Protein AF-A0A8J5IKX5-F1 (afdb_monomer_lite)

Radius of gyration: 24.17 Å; chains: 1; bounding box: 54×25×57 Å

Organism: NCBI:txid2496075

pLDDT: mean 77.65, std 11.18, range [49.28, 94.0]

Foldseek 3Di:
DLVVCCPPVVVVLCVQQPPPPDSVVSSVVVVVVVCVVVVVDPPPPPVPPDPPVVVVVVVVVVVVVCCVVCVVPDPVVDDDDDDDDDD

Secondary structure (DSSP, 8-state):
-TTHHHHHSHHHHHHHHTT-S-HHHHHHHHHHHHHHHTT-------S----HHHHHHHHHHHHHHHHHHHTTS-GGG-----PPPP-

Structure (mmCIF, N/CA/C/O backbone):
data_AF-A0A8J5IKX5-F1
#
_entry.id   AF-A0A8J5IKX5-F1
#
loop_
_atom_site.group_PDB
_atom_site.id
_atom_site.type_symbol
_atom_site.label_atom_id
_atom_site.label_alt_id
_atom_site.label_comp_id
_atom_site.label_asym_id
_atom_site.label_entity_id
_atom_site.label_seq_id
_atom_site.pdbx_PDB_ins_code
_atom_site.Cartn_x
_atom_site.Cartn_y
_atom_site.Cartn_z
_atom_site.occupancy
_atom_site.B_iso_or_equiv
_atom_site.auth_seq_id
_atom_site.auth_comp_id
_atom_site.auth_asym_id
_atom_site.auth_atom_id
_atom_site.pdbx_PDB_model_num
ATOM 1 N N . MET A 1 1 ? 19.274 -1.294 -11.731 1.00 49.28 1 MET A N 1
ATOM 2 C CA . MET A 1 1 ? 19.132 -2.700 -12.184 1.00 49.28 1 MET A CA 1
ATOM 3 C C . MET A 1 1 ? 19.751 -2.961 -13.558 1.00 49.28 1 MET A C 1
ATOM 5 O O . MET A 1 1 ? 20.109 -4.101 -13.802 1.00 49.28 1 MET A O 1
ATOM 9 N N . SER A 1 2 ? 19.913 -1.965 -14.441 1.00 54.47 2 SER A N 1
ATOM 10 C CA . SER A 1 2 ? 20.449 -2.172 -15.800 1.00 54.47 2 SER A CA 1
ATOM 11 C C . SER A 1 2 ? 21.974 -2.344 -15.905 1.00 54.47 2 SER A C 1
ATOM 13 O O . SER A 1 2 ? 22.426 -2.763 -16.966 1.00 54.47 2 SER A O 1
ATOM 15 N N . SER A 1 3 ? 22.755 -2.035 -14.862 1.00 63.03 3 SER A N 1
ATOM 16 C CA . SER A 1 3 ? 24.220 -2.204 -14.848 1.00 63.03 3 SER A CA 1
ATOM 17 C C . SER A 1 3 ? 24.648 -3.624 -14.461 1.00 63.03 3 SER A C 1
ATOM 19 O O . SER A 1 3 ? 25.399 -4.247 -15.193 1.00 63.03 3 SER A O 1
ATOM 21 N N . PHE A 1 4 ? 24.056 -4.202 -13.410 1.00 67.56 4 PHE A N 1
ATOM 22 C CA . PHE A 1 4 ? 24.446 -5.518 -12.875 1.00 67.56 4 PHE A CA 1
ATOM 23 C C . PHE A 1 4 ? 24.501 -6.650 -13.920 1.00 67.56 4 PHE A C 1
ATOM 25 O O . PHE A 1 4 ? 25.468 -7.397 -13.966 1.00 67.56 4 PHE A O 1
ATOM 32 N N . MET A 1 5 ? 23.494 -6.772 -14.795 1.00 67.69 5 MET A N 1
ATOM 33 C CA . MET A 1 5 ? 23.499 -7.814 -15.838 1.00 67.69 5 MET A CA 1
ATOM 34 C C . MET A 1 5 ? 24.537 -7.570 -16.936 1.00 67.69 5 MET A C 1
ATOM 36 O O . MET A 1 5 ? 25.003 -8.522 -17.552 1.00 67.69 5 MET A O 1
ATOM 40 N N . ARG A 1 6 ? 24.866 -6.303 -17.199 1.00 68.38 6 ARG A N 1
ATOM 41 C CA . ARG A 1 6 ? 25.882 -5.924 -18.182 1.00 68.38 6 ARG A CA 1
ATOM 42 C C . ARG A 1 6 ? 27.286 -6.177 -17.636 1.00 68.38 6 ARG A C 1
ATOM 44 O O . ARG A 1 6 ? 28.149 -6.576 -18.404 1.00 68.38 6 ARG A O 1
ATOM 51 N N . ASP A 1 7 ? 27.473 -5.978 -16.335 1.00 74.75 7 ASP A N 1
ATOM 52 C CA . ASP A 1 7 ? 28.774 -6.086 -15.677 1.00 74.75 7 ASP A CA 1
ATOM 53 C C . ASP A 1 7 ? 29.133 -7.551 -15.352 1.00 74.75 7 ASP A C 1
ATOM 55 O O . ASP A 1 7 ? 30.255 -7.973 -15.603 1.00 74.75 7 ASP A O 1
ATOM 59 N N . GLU A 1 8 ? 28.178 -8.352 -14.863 1.00 78.56 8 GLU A N 1
ATOM 60 C CA . GLU A 1 8 ? 28.427 -9.745 -14.438 1.00 78.56 8 GLU A CA 1
ATOM 61 C C . GLU A 1 8 ? 28.232 -10.786 -15.553 1.00 78.56 8 GLU A C 1
ATOM 63 O O . GLU A 1 8 ? 28.839 -11.854 -15.525 1.00 78.56 8 GLU A O 1
ATOM 68 N N . TYR A 1 9 ? 27.376 -10.508 -16.543 1.00 78.38 9 TYR A N 1
ATOM 69 C CA . TYR A 1 9 ? 26.978 -11.486 -17.569 1.00 78.38 9 TYR A CA 1
ATOM 70 C C . TYR A 1 9 ? 27.238 -10.993 -18.998 1.00 78.38 9 TYR A C 1
ATOM 72 O O . TYR A 1 9 ? 26.503 -11.350 -19.921 1.00 78.38 9 TYR A O 1
ATOM 80 N N . HIS A 1 10 ? 28.284 -10.183 -19.187 1.00 77.69 10 HIS A N 1
ATOM 81 C CA . HIS A 1 10 ? 28.612 -9.528 -20.458 1.00 77.69 10 HIS A CA 1
ATOM 82 C C . HIS A 1 10 ? 28.716 -10.500 -21.643 1.00 77.69 10 HIS A C 1
ATOM 84 O O . HIS A 1 10 ? 28.021 -10.320 -22.639 1.00 77.69 10 HIS A O 1
ATOM 90 N N . GLU A 1 11 ? 29.527 -11.557 -21.524 1.00 81.56 11 GLU A N 1
ATOM 91 C CA . GLU A 1 11 ? 29.766 -12.522 -22.612 1.00 81.56 11 GLU A CA 1
ATOM 92 C C . GLU A 1 11 ? 28.480 -13.252 -23.029 1.00 81.56 11 GLU A C 1
ATOM 94 O O . GLU A 1 11 ? 28.186 -13.428 -24.212 1.00 81.56 11 GLU A O 1
ATOM 99 N N . TRP A 1 12 ? 27.658 -13.635 -22.047 1.00 83.94 12 TRP A N 1
ATOM 100 C CA . TRP A 1 12 ? 26.359 -14.255 -22.303 1.00 83.94 12 TRP A CA 1
ATOM 101 C C . TRP A 1 12 ? 25.392 -13.279 -22.984 1.00 83.94 12 TRP A C 1
ATOM 103 O O . TRP A 1 12 ? 24.606 -13.675 -23.848 1.00 83.94 12 TRP A O 1
ATOM 113 N N . LEU A 1 13 ? 25.451 -11.999 -22.609 1.00 78.38 13 LEU A N 1
ATOM 114 C CA . LEU A 1 13 ? 24.622 -10.952 -23.189 1.00 78.38 13 LEU A CA 1
ATOM 115 C C . LEU A 1 13 ? 25.001 -10.680 -24.650 1.00 78.38 13 LEU A C 1
ATOM 117 O O . LEU A 1 13 ? 24.108 -10.536 -25.483 1.00 78.38 13 LEU A O 1
ATOM 121 N N . GLU A 1 14 ? 26.297 -10.644 -24.966 1.00 80.44 14 GLU A N 1
ATOM 122 C CA . GLU A 1 14 ? 26.800 -10.494 -26.334 1.00 80.44 14 GLU A CA 1
ATOM 123 C C . GLU A 1 14 ? 26.331 -11.643 -27.222 1.00 80.44 14 GLU A C 1
ATOM 125 O O . GLU A 1 14 ? 25.716 -11.391 -28.257 1.00 80.44 14 GLU A O 1
ATOM 130 N N . TRP A 1 15 ? 26.489 -12.887 -26.763 1.00 83.31 15 TRP A N 1
ATOM 131 C CA . TRP A 1 15 ? 25.982 -14.065 -27.470 1.00 83.31 15 TRP A CA 1
ATOM 132 C C . TRP A 1 15 ? 24.454 -14.042 -27.643 1.00 83.31 15 TRP A C 1
ATOM 134 O O 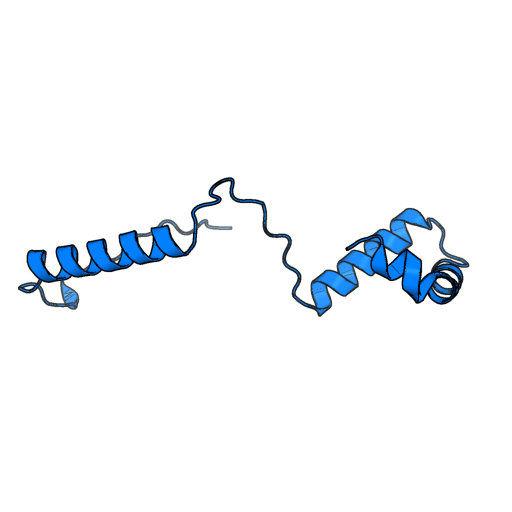. TRP A 1 15 ? 23.921 -14.374 -28.699 1.00 83.31 15 TRP A O 1
ATOM 144 N N . TYR A 1 16 ? 23.709 -13.608 -26.622 1.00 79.44 16 TYR A N 1
ATOM 145 C CA . TYR A 1 16 ? 22.246 -13.514 -26.688 1.00 79.44 16 TYR A CA 1
ATOM 146 C C . TYR A 1 16 ? 21.756 -12.446 -27.676 1.00 79.44 16 TYR A C 1
ATOM 148 O O . TYR A 1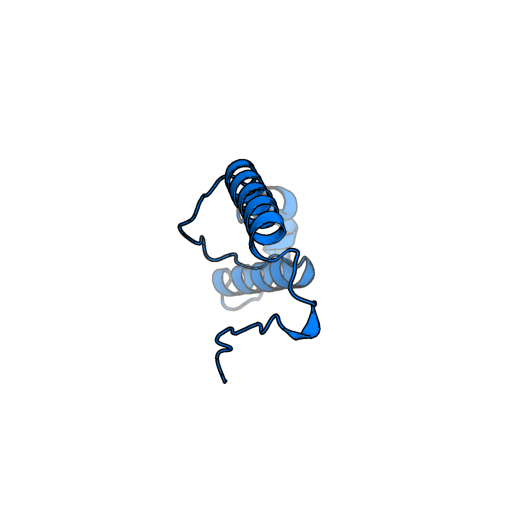 16 ? 20.633 -12.533 -28.192 1.00 79.44 16 TYR A O 1
ATOM 156 N N . VAL A 1 17 ? 22.541 -11.392 -27.873 1.00 79.81 17 VAL A N 1
ATOM 157 C CA . VAL A 1 17 ? 22.220 -10.272 -28.760 1.00 79.81 17 VAL A CA 1
ATOM 158 C C . VAL A 1 17 ? 22.742 -10.517 -30.183 1.00 79.81 17 VAL A C 1
ATOM 160 O O . VAL A 1 17 ? 22.198 -9.951 -31.136 1.00 79.81 17 VAL A O 1
ATOM 163 N N . GLU A 1 18 ? 23.715 -11.413 -30.344 1.00 79.00 18 GLU A N 1
ATOM 164 C CA . GLU A 1 18 ? 24.243 -11.862 -31.627 1.00 79.00 18 GLU A CA 1
ATOM 165 C C . GLU A 1 18 ? 23.117 -12.387 -32.540 1.00 79.00 18 GLU A C 1
ATOM 167 O O . GLU A 1 18 ? 22.300 -13.234 -32.172 1.00 79.00 18 GLU A O 1
ATOM 172 N N . GLY A 1 19 ? 23.008 -11.815 -33.743 1.00 70.69 19 GLY A N 1
ATOM 173 C CA . GLY A 1 19 ? 21.972 -12.171 -34.720 1.00 70.69 19 GLY A CA 1
ATOM 174 C C . GLY A 1 19 ? 20.600 -11.506 -34.523 1.00 70.69 19 GLY A C 1
ATOM 175 O O . GLY A 1 19 ? 19.689 -11.753 -35.318 1.00 70.69 19 GLY A O 1
ATOM 176 N N . LYS A 1 20 ? 20.416 -10.631 -33.522 1.00 80.62 20 LYS A N 1
ATOM 177 C CA . LYS A 1 20 ? 19.174 -9.850 -33.367 1.00 80.62 20 LYS A CA 1
ATOM 178 C C . LYS A 1 20 ? 19.234 -8.531 -34.128 1.00 80.62 20 LYS A C 1
ATOM 180 O O . LYS A 1 20 ? 20.219 -7.808 -34.078 1.00 80.62 20 LYS A O 1
ATOM 185 N N . LYS A 1 21 ? 18.129 -8.196 -34.804 1.00 68.88 21 LYS A N 1
ATOM 186 C CA . LYS A 1 21 ? 18.017 -7.015 -35.683 1.00 68.88 21 LYS A CA 1
ATOM 187 C C . LYS A 1 21 ? 18.180 -5.663 -34.970 1.00 68.88 21 LYS A C 1
ATOM 189 O O . LYS A 1 21 ? 18.539 -4.700 -35.633 1.00 68.88 21 LYS A O 1
ATOM 194 N N . ALA A 1 22 ? 17.894 -5.590 -33.668 1.00 74.94 22 ALA A N 1
ATOM 195 C CA . ALA A 1 22 ? 18.032 -4.386 -32.845 1.00 74.94 22 ALA A CA 1
ATOM 196 C C . ALA A 1 22 ? 18.486 -4.797 -31.438 1.00 74.94 22 ALA A C 1
ATOM 198 O O . ALA A 1 22 ? 17.752 -5.467 -30.704 1.00 74.94 22 ALA A O 1
ATOM 199 N N . THR A 1 23 ? 19.733 -4.481 -31.109 1.00 70.50 23 THR A N 1
ATOM 200 C CA . THR A 1 23 ? 20.449 -4.963 -29.919 1.00 70.50 23 THR A CA 1
ATOM 201 C C . THR A 1 23 ? 19.922 -4.325 -28.631 1.00 70.50 23 THR A C 1
ATOM 203 O O . THR A 1 23 ? 19.688 -4.993 -27.625 1.00 70.50 23 THR A O 1
ATOM 206 N N . ASP A 1 24 ? 19.628 -3.040 -28.717 1.00 71.06 24 ASP A N 1
ATOM 207 C CA . ASP A 1 24 ? 18.898 -2.187 -27.792 1.00 71.06 24 ASP A CA 1
ATOM 208 C C . ASP A 1 24 ? 17.478 -2.705 -27.508 1.00 71.06 24 ASP A C 1
ATOM 210 O O . ASP A 1 24 ? 17.139 -2.981 -26.353 1.00 71.06 24 ASP A O 1
ATOM 214 N N . THR A 1 25 ? 16.669 -2.969 -28.539 1.00 74.31 25 THR A N 1
ATOM 215 C CA . THR A 1 25 ? 15.313 -3.525 -28.344 1.00 74.31 25 THR A CA 1
ATOM 216 C C . THR A 1 25 ? 15.347 -4.942 -27.755 1.00 74.31 25 THR A C 1
ATOM 218 O O . THR A 1 25 ? 14.512 -5.314 -26.923 1.00 74.31 25 THR A O 1
ATOM 221 N N . ALA A 1 26 ? 16.327 -5.757 -28.157 1.00 76.00 26 ALA A N 1
ATOM 222 C CA . ALA A 1 26 ? 16.522 -7.098 -27.615 1.00 76.00 26 ALA A CA 1
ATOM 223 C C . ALA A 1 26 ? 16.839 -7.069 -26.114 1.00 76.00 26 ALA A C 1
ATOM 225 O O . ALA A 1 26 ? 16.299 -7.886 -25.359 1.00 76.00 26 ALA A O 1
ATOM 226 N N . TYR A 1 27 ? 17.664 -6.118 -25.682 1.00 76.44 27 TYR A N 1
ATOM 227 C CA . TYR A 1 27 ? 18.019 -5.929 -24.283 1.00 76.44 27 TYR A CA 1
ATOM 228 C C . TYR A 1 27 ? 16.817 -5.496 -23.436 1.00 76.44 27 TYR A C 1
ATOM 230 O O . TYR A 1 27 ? 16.522 -6.115 -22.413 1.00 76.44 27 TYR A O 1
ATOM 238 N N . GLU A 1 28 ? 16.049 -4.506 -23.895 1.00 78.50 28 GLU A N 1
ATOM 239 C CA . GLU A 1 28 ? 14.837 -4.060 -23.196 1.00 78.50 28 GLU A CA 1
ATOM 240 C C . GLU A 1 28 ? 13.802 -5.181 -23.052 1.00 78.50 28 GLU A C 1
ATOM 242 O O . GLU A 1 28 ? 13.186 -5.350 -21.996 1.00 78.50 28 GLU A O 1
ATOM 247 N N . SER A 1 29 ? 13.636 -5.998 -24.096 1.00 80.44 29 SER A N 1
ATOM 248 C CA . SER A 1 29 ? 12.725 -7.143 -24.061 1.00 80.44 29 SER A CA 1
ATOM 249 C C . SER A 1 29 ? 13.154 -8.209 -23.043 1.00 80.44 29 SER A C 1
ATOM 251 O O . SER A 1 29 ? 12.303 -8.799 -22.371 1.00 80.44 29 SER A O 1
ATOM 253 N N . LEU A 1 30 ? 14.465 -8.431 -22.888 1.00 82.31 30 LEU A N 1
ATOM 254 C CA . LEU A 1 30 ? 15.023 -9.352 -21.902 1.00 82.31 30 LEU A CA 1
ATOM 255 C C . LEU A 1 30 ? 14.784 -8.835 -20.483 1.00 82.31 30 LEU A C 1
ATOM 257 O O . LEU A 1 30 ? 14.290 -9.582 -19.637 1.00 82.31 30 LEU A O 1
ATOM 261 N N . LEU A 1 31 ? 15.062 -7.552 -20.246 1.00 79.62 31 LEU A N 1
ATOM 262 C CA . LEU A 1 31 ? 14.819 -6.915 -18.957 1.00 79.62 31 LEU A CA 1
ATOM 263 C C . LEU A 1 31 ? 13.340 -6.974 -18.577 1.00 79.62 31 LEU A C 1
ATOM 265 O O . LEU A 1 31 ? 13.031 -7.385 -17.465 1.00 79.62 31 LEU A O 1
ATOM 269 N N . ARG A 1 32 ? 12.421 -6.674 -19.505 1.00 78.56 32 ARG A N 1
ATOM 270 C CA . ARG A 1 32 ? 10.971 -6.783 -19.258 1.00 78.56 32 ARG A CA 1
ATOM 271 C C . ARG A 1 32 ? 10.535 -8.202 -18.890 1.00 78.56 32 ARG A C 1
ATOM 273 O O . ARG A 1 32 ? 9.678 -8.379 -18.027 1.00 78.56 32 ARG A O 1
ATOM 280 N N . ARG A 1 33 ? 11.107 -9.228 -19.528 1.00 81.50 33 ARG A N 1
ATOM 281 C CA . ARG A 1 33 ? 10.819 -10.635 -19.193 1.00 81.50 33 ARG A CA 1
ATOM 282 C C . ARG A 1 33 ? 11.363 -11.016 -17.822 1.00 81.50 33 ARG A C 1
ATOM 284 O O . ARG A 1 33 ? 10.675 -11.702 -17.070 1.00 81.50 33 ARG A O 1
ATOM 291 N N . PHE A 1 34 ? 12.572 -10.569 -17.496 1.00 81.12 34 PHE A N 1
ATOM 292 C CA . PHE A 1 34 ? 13.168 -10.788 -16.184 1.00 81.12 34 PHE A CA 1
ATOM 293 C C . PHE A 1 34 ? 12.347 -10.109 -15.084 1.00 81.12 34 PHE A C 1
ATOM 295 O O . PHE A 1 34 ? 12.002 -10.749 -14.092 1.00 81.12 34 PHE A O 1
ATOM 302 N N . THR A 1 35 ? 11.963 -8.844 -15.285 1.00 78.25 35 THR A N 1
ATOM 303 C CA . THR A 1 35 ? 11.152 -8.103 -14.317 1.00 78.25 35 THR A CA 1
ATOM 304 C C . THR A 1 35 ? 9.797 -8.763 -14.105 1.00 78.25 35 THR A C 1
ATOM 306 O O . THR A 1 35 ? 9.396 -8.967 -12.964 1.00 78.25 35 THR A O 1
ATOM 309 N N . TYR A 1 36 ? 9.139 -9.191 -15.185 1.00 77.19 36 TYR A N 1
ATOM 310 C CA . TYR A 1 36 ? 7.874 -9.919 -15.110 1.00 77.19 36 TYR A CA 1
ATOM 311 C C . TYR A 1 36 ? 8.002 -11.243 -14.339 1.00 77.19 36 TYR A C 1
ATOM 313 O O . TYR A 1 36 ? 7.228 -11.494 -13.419 1.00 77.19 36 TYR A O 1
ATOM 321 N N . ARG A 1 37 ? 9.009 -12.071 -14.657 1.00 78.81 37 ARG A N 1
ATOM 322 C CA . ARG A 1 37 ? 9.213 -13.384 -14.016 1.00 78.81 37 ARG A CA 1
ATOM 323 C C . ARG A 1 37 ? 9.474 -13.282 -12.515 1.00 78.81 37 ARG A C 1
ATOM 325 O O . ARG A 1 37 ? 9.041 -14.148 -11.763 1.00 78.81 37 ARG A O 1
ATOM 332 N N . HIS A 1 38 ? 10.194 -12.250 -12.092 1.00 78.69 38 HIS A N 1
ATOM 333 C CA . HIS A 1 38 ? 10.553 -12.044 -10.690 1.00 78.69 38 HIS A CA 1
ATOM 334 C C . HIS A 1 38 ? 9.570 -11.134 -9.938 1.00 78.69 38 HIS A C 1
ATOM 336 O O . HIS A 1 38 ? 9.829 -10.778 -8.793 1.00 78.69 38 HIS A O 1
ATOM 342 N N . GLY A 1 39 ? 8.443 -10.757 -10.557 1.00 71.44 39 GLY A N 1
ATOM 343 C CA . GLY A 1 39 ? 7.424 -9.930 -9.910 1.00 71.44 39 GLY A CA 1
ATOM 344 C C . GLY A 1 39 ? 7.886 -8.501 -9.617 1.00 71.44 39 GLY A C 1
ATOM 345 O O . GLY A 1 39 ? 7.320 -7.836 -8.751 1.00 71.44 39 GLY A O 1
ATOM 346 N N . PHE A 1 40 ? 8.904 -8.009 -10.330 1.00 69.50 40 PHE A N 1
ATOM 347 C CA . PHE A 1 40 ? 9.282 -6.602 -10.281 1.00 69.50 40 PHE A CA 1
ATOM 348 C C . PHE A 1 40 ? 8.188 -5.788 -10.969 1.00 69.50 40 PHE A C 1
ATOM 350 O O . PHE A 1 40 ? 8.185 -5.591 -12.185 1.00 69.50 40 PHE A O 1
ATOM 357 N N . VAL A 1 41 ? 7.233 -5.329 -10.170 1.00 63.56 41 VAL A N 1
ATOM 358 C CA . VAL A 1 41 ? 6.233 -4.360 -10.596 1.00 63.56 41 VAL A CA 1
ATOM 359 C C . VAL A 1 41 ? 6.915 -3.002 -10.666 1.00 63.56 41 VAL A C 1
ATOM 361 O O . VAL A 1 41 ? 7.567 -2.577 -9.708 1.00 63.56 41 VAL A O 1
ATOM 364 N N . GLN A 1 42 ? 6.762 -2.314 -11.797 1.00 56.62 42 GLN A N 1
ATOM 365 C CA . GLN A 1 42 ? 7.102 -0.903 -11.905 1.00 56.62 42 GLN A CA 1
ATOM 366 C C . GLN A 1 42 ? 6.174 -0.150 -10.949 1.00 56.62 42 GLN A C 1
ATOM 368 O O . GLN A 1 42 ? 5.046 0.189 -11.292 1.00 56.62 42 GLN A O 1
ATOM 373 N N . ARG A 1 43 ? 6.616 0.043 -9.704 1.00 55.59 43 ARG A N 1
ATOM 374 C CA . ARG A 1 43 ? 5.945 0.952 -8.785 1.00 55.59 43 ARG A CA 1
ATOM 375 C C . ARG A 1 43 ? 6.137 2.335 -9.374 1.00 55.59 43 ARG A C 1
ATOM 377 O O . ARG A 1 43 ? 7.250 2.859 -9.364 1.00 55.59 43 ARG A O 1
ATOM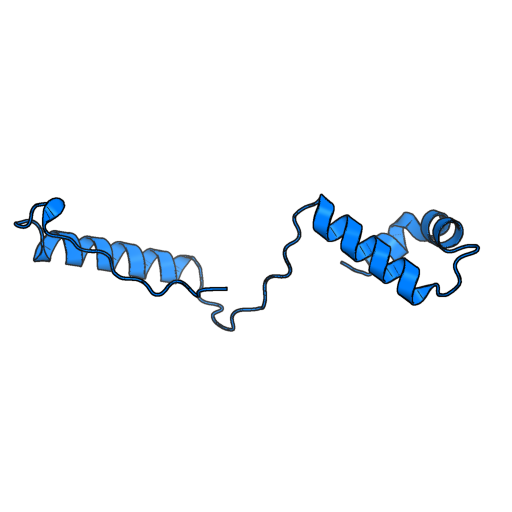 384 N N . THR A 1 44 ? 5.069 2.900 -9.927 1.00 54.44 44 THR A N 1
ATOM 385 C CA . THR A 1 44 ? 4.987 4.344 -10.119 1.00 54.44 44 THR A CA 1
ATOM 386 C C . THR A 1 44 ? 5.395 4.953 -8.783 1.00 54.44 44 THR A C 1
ATOM 388 O O . THR A 1 44 ? 4.818 4.550 -7.768 1.00 54.44 44 THR A O 1
ATOM 391 N N . PRO A 1 45 ? 6.411 5.828 -8.726 1.00 50.34 45 PRO A N 1
ATOM 392 C CA . PRO A 1 45 ? 6.695 6.552 -7.506 1.00 50.34 45 PRO A CA 1
ATOM 393 C C . PRO A 1 45 ? 5.438 7.368 -7.215 1.00 50.34 45 PRO A C 1
ATOM 395 O O . PRO A 1 45 ? 5.204 8.411 -7.821 1.00 50.34 45 PRO A O 1
ATOM 398 N N . SER A 1 46 ? 4.565 6.859 -6.349 1.00 53.66 46 SER A N 1
ATOM 399 C CA . SER A 1 46 ? 3.584 7.703 -5.702 1.00 53.66 46 SER A CA 1
ATOM 400 C C . SER A 1 46 ? 4.426 8.726 -4.956 1.00 53.66 46 SER A C 1
ATOM 402 O O . SER A 1 46 ? 5.222 8.345 -4.101 1.00 53.66 46 SER A O 1
ATOM 404 N N . GLY A 1 47 ? 4.314 10.009 -5.306 1.00 53.00 47 GLY A N 1
ATOM 40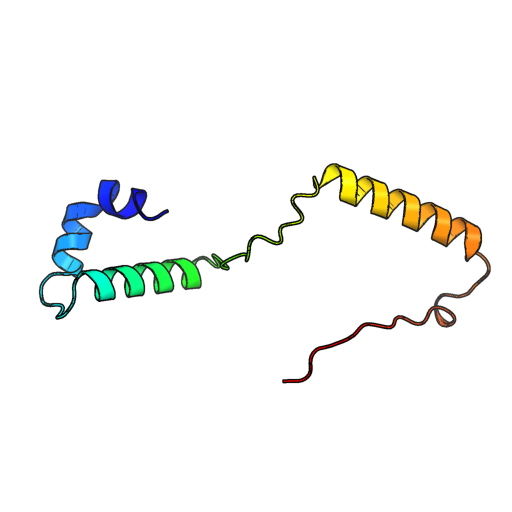5 C CA . GLY A 1 47 ? 5.086 11.089 -4.672 1.00 53.00 47 GLY A CA 1
ATOM 406 C C . GLY A 1 47 ? 4.911 11.169 -3.147 1.00 53.00 47 GLY A C 1
ATOM 407 O O . GLY A 1 47 ? 5.614 11.915 -2.477 1.00 53.00 47 GLY A O 1
ATOM 408 N N . LEU A 1 48 ? 4.010 10.362 -2.592 1.00 60.53 48 LEU A N 1
ATOM 409 C CA . LEU A 1 48 ? 3.861 10.080 -1.177 1.00 60.53 48 LEU A CA 1
ATOM 410 C C . LEU A 1 48 ? 4.974 9.134 -0.719 1.00 60.53 48 LEU A C 1
ATOM 412 O O . LEU A 1 48 ? 4.815 7.918 -0.634 1.00 60.53 48 LEU A O 1
ATOM 416 N N . THR A 1 49 ? 6.120 9.734 -0.412 1.00 58.53 49 THR A N 1
ATOM 417 C CA . THR A 1 49 ? 7.185 9.095 0.370 1.00 58.53 49 THR A CA 1
ATOM 418 C C . THR A 1 49 ? 6.861 9.264 1.855 1.00 58.53 49 THR A C 1
ATOM 420 O O . THR A 1 49 ? 7.663 9.798 2.617 1.00 58.53 49 THR A O 1
ATOM 423 N N . GLU A 1 50 ? 5.650 8.895 2.272 1.00 65.06 50 GLU A N 1
ATOM 424 C CA . GLU A 1 50 ? 5.350 8.870 3.701 1.00 65.06 50 GLU A CA 1
ATOM 425 C C . GLU A 1 50 ? 6.092 7.694 4.326 1.00 65.06 50 GLU A C 1
ATOM 427 O O . GLU A 1 50 ? 6.140 6.589 3.770 1.00 65.06 50 GLU A O 1
ATOM 432 N N . LYS A 1 51 ? 6.751 7.936 5.461 1.00 77.06 51 LYS A N 1
ATOM 433 C CA . LYS A 1 51 ? 7.464 6.867 6.150 1.00 77.06 51 LYS A CA 1
ATOM 434 C C . LYS A 1 51 ? 6.431 5.868 6.647 1.00 77.06 51 LYS A C 1
ATOM 436 O O . LYS A 1 51 ? 5.405 6.240 7.204 1.00 77.06 51 LYS A O 1
ATOM 441 N N . LEU A 1 52 ? 6.743 4.582 6.507 1.00 77.12 52 LEU A N 1
ATOM 442 C CA . LEU A 1 52 ? 5.892 3.501 7.005 1.00 77.12 52 LEU A CA 1
ATOM 443 C C . LEU A 1 52 ? 5.532 3.681 8.492 1.00 77.12 52 LEU A C 1
ATOM 445 O O . LEU A 1 52 ? 4.431 3.324 8.895 1.00 77.12 52 LEU A O 1
ATOM 449 N N . SER A 1 53 ? 6.439 4.259 9.288 1.00 78.38 53 S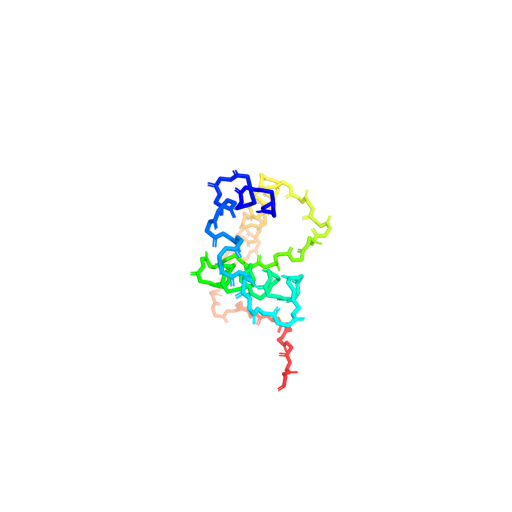ER A N 1
ATOM 450 C CA . SER A 1 53 ? 6.195 4.609 10.692 1.00 78.38 53 SER A CA 1
ATOM 451 C C . SER A 1 53 ? 5.002 5.540 10.866 1.00 78.38 53 SER A C 1
ATOM 453 O O . SER A 1 53 ? 4.165 5.305 11.729 1.00 78.38 53 SER A O 1
ATOM 455 N N . ASP A 1 54 ? 4.912 6.559 10.020 1.00 84.31 54 ASP A N 1
ATOM 456 C CA . ASP A 1 54 ? 3.944 7.640 10.157 1.00 84.31 54 ASP A CA 1
ATOM 457 C C . ASP A 1 54 ? 2.555 7.120 9.754 1.00 84.31 54 ASP A C 1
ATOM 459 O O . ASP A 1 54 ? 1.573 7.349 10.456 1.00 84.31 54 ASP A O 1
ATOM 463 N N . LEU A 1 55 ? 2.496 6.279 8.713 1.00 85.31 55 LEU A N 1
ATOM 464 C CA . LEU A 1 55 ? 1.282 5.559 8.313 1.00 85.31 55 LEU A CA 1
ATOM 465 C C . LEU A 1 55 ? 0.772 4.604 9.403 1.00 85.31 55 LEU A C 1
ATOM 467 O O . LEU A 1 55 ? -0.438 4.478 9.594 1.00 85.31 55 LEU A O 1
ATOM 471 N N . ILE A 1 56 ? 1.675 3.922 10.119 1.00 87.12 56 ILE A N 1
ATOM 472 C CA . ILE A 1 56 ? 1.302 3.039 11.235 1.00 87.12 56 ILE A CA 1
ATOM 473 C C . ILE A 1 56 ? 0.703 3.858 12.379 1.00 87.12 56 ILE A C 1
ATOM 475 O O . ILE A 1 56 ? -0.350 3.482 12.890 1.00 87.12 56 ILE A O 1
ATOM 479 N N . THR A 1 57 ? 1.324 4.984 12.740 1.00 89.69 57 THR A N 1
ATOM 480 C CA . THR A 1 57 ? 0.797 5.880 13.777 1.00 89.69 57 THR A CA 1
ATOM 481 C C . THR A 1 57 ? -0.596 6.386 13.415 1.00 89.69 57 THR A C 1
ATOM 483 O O . THR A 1 57 ? -1.521 6.227 14.206 1.00 89.69 57 THR A O 1
ATOM 486 N N . VAL A 1 58 ? -0.782 6.892 12.191 1.00 91.25 58 VAL A N 1
ATOM 487 C CA . VAL A 1 58 ? -2.088 7.383 11.719 1.00 91.25 58 VAL A CA 1
ATOM 488 C C . VAL A 1 58 ? -3.151 6.281 11.753 1.00 91.25 58 VAL A C 1
ATOM 490 O O . VAL A 1 58 ? -4.276 6.521 12.193 1.00 91.25 58 VAL A O 1
ATOM 493 N N . ARG A 1 59 ? -2.807 5.059 11.327 1.00 92.44 59 ARG A N 1
ATOM 494 C CA . ARG A 1 59 ? -3.720 3.909 11.373 1.00 92.44 59 ARG A CA 1
ATOM 495 C C . ARG A 1 59 ? -4.142 3.576 12.804 1.00 92.44 59 ARG A C 1
ATOM 497 O O . ARG A 1 59 ? -5.324 3.333 13.044 1.00 92.44 59 ARG A O 1
ATOM 504 N N . ASP A 1 60 ? -3.189 3.517 13.729 1.00 92.69 60 ASP A N 1
ATOM 505 C CA . ASP A 1 60 ? -3.442 3.092 15.107 1.00 92.69 60 ASP A CA 1
ATOM 506 C C . ASP A 1 60 ? -4.242 4.152 15.881 1.00 92.69 60 ASP A C 1
ATOM 508 O O . ASP A 1 60 ? -5.190 3.807 16.594 1.00 92.69 60 ASP A O 1
ATOM 512 N N . ASP A 1 61 ? -3.938 5.434 15.663 1.00 94.00 61 ASP A N 1
ATOM 513 C CA . ASP A 1 61 ? -4.704 6.555 16.213 1.00 94.00 61 ASP A CA 1
ATOM 514 C C . ASP A 1 61 ? -6.142 6.552 15.679 1.00 94.00 61 ASP A C 1
ATOM 516 O O . ASP A 1 61 ? -7.096 6.614 16.461 1.00 94.00 61 ASP A O 1
ATOM 520 N N . PHE A 1 62 ? -6.319 6.377 14.364 1.00 92.38 62 PHE A N 1
ATOM 521 C CA . PHE A 1 62 ? -7.645 6.257 13.759 1.00 92.38 62 PHE A CA 1
ATOM 522 C C . PHE A 1 62 ? -8.431 5.078 14.341 1.00 92.38 62 PHE A C 1
ATOM 524 O O . PHE A 1 62 ? -9.591 5.240 14.721 1.00 92.38 62 PHE A O 1
ATOM 531 N N . ALA A 1 63 ? -7.815 3.898 14.455 1.00 90.69 63 ALA A N 1
ATOM 532 C CA . ALA A 1 63 ? -8.471 2.708 14.993 1.00 90.69 63 ALA A CA 1
ATOM 533 C C . ALA A 1 63 ? -8.933 2.915 16.443 1.00 90.69 63 ALA A C 1
ATOM 535 O O . ALA A 1 63 ? -10.031 2.486 16.814 1.00 90.69 63 ALA A O 1
ATOM 536 N N . LYS A 1 64 ? -8.124 3.602 17.258 1.00 91.94 64 LYS A N 1
ATOM 537 C CA . LYS A 1 64 ? -8.479 3.949 18.635 1.00 91.94 64 LYS A CA 1
ATOM 538 C C . LYS A 1 64 ? -9.679 4.896 18.676 1.00 91.94 64 LYS A C 1
ATOM 540 O O . LYS A 1 64 ? -10.672 4.577 19.330 1.00 91.94 64 LYS A O 1
ATOM 545 N N . THR A 1 65 ? -9.627 6.004 17.937 1.00 92.56 65 THR A N 1
ATOM 546 C CA . THR A 1 65 ? -10.719 6.988 17.885 1.00 92.56 65 THR A CA 1
ATOM 547 C C . THR A 1 65 ? -12.005 6.385 17.324 1.00 92.56 65 THR A C 1
ATOM 549 O O . THR A 1 65 ? -13.089 6.624 17.860 1.00 92.56 65 THR A O 1
ATOM 552 N N . PHE A 1 66 ? -11.903 5.564 16.277 1.00 89.12 66 PHE A N 1
ATOM 553 C CA . PHE A 1 66 ? -13.041 4.866 15.690 1.00 89.12 66 PHE A CA 1
ATOM 554 C C . PHE A 1 66 ? -13.709 3.948 16.713 1.00 89.12 66 PHE A C 1
ATOM 556 O O . PHE A 1 66 ? -14.924 4.022 16.892 1.00 89.12 66 PHE A O 1
ATOM 563 N N . LYS A 1 67 ? -12.917 3.140 17.431 1.00 87.69 67 LYS A N 1
ATOM 564 C CA . LYS A 1 67 ? -13.423 2.230 18.462 1.00 87.69 67 LYS A CA 1
ATOM 565 C C . LYS A 1 67 ? -14.079 2.979 19.617 1.00 87.69 67 LYS A C 1
ATOM 567 O O . LYS A 1 67 ? -15.135 2.560 20.065 1.00 87.69 67 LYS A O 1
ATOM 572 N N . GLU A 1 68 ? -13.488 4.069 20.097 1.00 90.69 68 GLU A N 1
ATOM 573 C CA . GLU A 1 68 ? -14.082 4.881 21.168 1.00 90.69 68 GLU A CA 1
ATOM 574 C C . GLU A 1 68 ? -15.426 5.479 20.731 1.00 90.69 68 GLU A C 1
ATOM 576 O O . GLU A 1 68 ? -16.430 5.325 21.426 1.00 90.69 68 GLU A O 1
ATOM 581 N N . THR A 1 69 ? -15.460 6.079 19.540 1.00 88.75 69 THR A N 1
ATOM 582 C CA . THR A 1 69 ? -16.620 6.831 19.036 1.00 88.75 69 THR A CA 1
ATOM 583 C C . THR A 1 69 ? -17.767 5.921 18.597 1.00 88.75 69 THR A C 1
ATOM 585 O O . THR A 1 69 ? -18.932 6.267 18.775 1.00 88.75 69 THR A O 1
ATOM 588 N N . HIS A 1 70 ? -17.448 4.748 18.044 1.00 85.00 70 HIS A N 1
ATOM 589 C CA . HIS A 1 70 ? -18.427 3.851 17.429 1.00 85.00 70 HIS A CA 1
ATOM 590 C C . HIS A 1 70 ? -18.580 2.508 18.159 1.00 85.00 70 HIS A C 1
ATOM 592 O O . HIS A 1 70 ? -19.216 1.602 17.633 1.00 85.00 70 HIS A O 1
ATOM 598 N N . SER A 1 71 ? -18.054 2.373 19.383 1.00 82.19 71 SER A N 1
ATOM 599 C CA . SER A 1 71 ? -18.150 1.143 20.199 1.00 82.19 71 SER A CA 1
ATOM 600 C C . SER A 1 71 ? -19.577 0.637 20.433 1.00 82.19 71 SER A C 1
ATOM 602 O O . SER A 1 71 ? -19.764 -0.551 20.682 1.00 82.19 71 SER A O 1
ATOM 604 N N . GLY A 1 72 ? -20.571 1.527 20.383 1.00 85.12 72 GLY A N 1
ATOM 605 C CA . GLY A 1 72 ? -21.985 1.192 20.562 1.00 85.12 72 GLY A CA 1
ATOM 606 C C . GLY A 1 72 ? -22.704 0.728 19.293 1.00 85.12 72 GLY A C 1
ATOM 607 O O . GLY A 1 72 ? -23.860 0.319 19.383 1.00 85.12 72 GLY A O 1
ATOM 608 N N . PHE A 1 73 ? -22.058 0.799 18.127 1.00 84.81 73 PHE A N 1
ATOM 609 C CA . PHE A 1 73 ? -22.629 0.323 16.872 1.00 84.81 73 PHE A CA 1
ATOM 610 C C . PHE A 1 73 ? -22.183 -1.111 16.603 1.00 84.81 73 PHE A C 1
ATOM 612 O O . PHE A 1 73 ? -21.020 -1.468 16.784 1.00 84.81 73 PHE A O 1
ATOM 619 N N . ASP A 1 74 ? -23.120 -1.935 16.148 1.00 84.19 74 ASP A N 1
ATOM 620 C CA . ASP A 1 74 ? -22.797 -3.264 15.650 1.00 84.19 74 ASP A CA 1
ATOM 621 C C . ASP A 1 74 ? -22.053 -3.159 14.308 1.00 84.19 74 ASP A C 1
ATOM 623 O O . ASP A 1 74 ? -22.233 -2.199 13.554 1.00 84.19 74 ASP A O 1
ATOM 627 N N . ALA A 1 75 ? -21.248 -4.167 13.978 1.00 82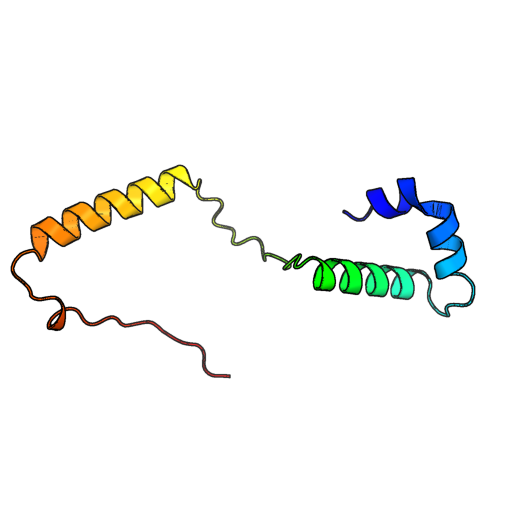.19 75 ALA A N 1
ATOM 628 C CA . ALA A 1 75 ? -20.533 -4.235 12.711 1.00 82.19 75 ALA A CA 1
ATOM 629 C C . ALA A 1 75 ? -21.473 -4.147 11.494 1.00 82.19 75 ALA A C 1
ATOM 631 O O . ALA A 1 75 ? -21.069 -3.602 10.469 1.00 82.19 75 ALA A O 1
ATOM 632 N N . TYR A 1 76 ? -22.728 -4.612 11.600 1.00 86.50 76 TYR A N 1
ATOM 633 C CA . TYR A 1 76 ? -23.700 -4.482 10.502 1.00 86.50 76 TYR A CA 1
ATOM 634 C C . TYR A 1 76 ? -24.067 -3.024 10.181 1.00 86.50 76 TYR A C 1
ATOM 636 O O . TYR A 1 76 ? -24.571 -2.748 9.094 1.00 86.50 76 TYR A O 1
ATOM 644 N N . ALA A 1 77 ? -23.851 -2.095 11.117 1.00 84.56 77 ALA A N 1
ATOM 645 C CA . ALA A 1 77 ? -24.148 -0.676 10.941 1.00 84.56 77 ALA A CA 1
ATOM 646 C C . ALA A 1 77 ? -22.988 0.101 10.286 1.00 84.56 77 ALA A C 1
ATOM 648 O O . ALA A 1 77 ? -23.104 1.309 10.078 1.00 84.56 77 ALA A O 1
ATOM 649 N N . VAL A 1 78 ? -21.878 -0.573 9.954 1.00 85.00 78 VAL A N 1
ATOM 650 C CA . VAL A 1 78 ? -20.713 0.019 9.289 1.00 85.00 78 VAL A CA 1
ATOM 651 C C . VAL A 1 78 ? -20.759 -0.308 7.797 1.00 85.00 78 VAL A C 1
ATOM 653 O O . VAL A 1 78 ? -20.582 -1.455 7.391 1.00 85.00 78 VAL A O 1
ATOM 656 N N . PHE A 1 79 ? -20.971 0.713 6.969 1.00 87.12 79 PHE A N 1
ATOM 657 C CA . PHE A 1 79 ? -20.990 0.581 5.513 1.00 87.12 79 PHE A CA 1
ATOM 658 C C . PHE A 1 79 ? -19.681 1.109 4.924 1.00 87.12 79 PHE A C 1
ATOM 660 O O . PHE A 1 79 ? -19.332 2.270 5.129 1.00 87.12 79 PHE A O 1
ATOM 667 N N . ASN A 1 80 ? -18.967 0.261 4.182 1.00 88.19 80 ASN A N 1
ATOM 668 C CA . ASN A 1 80 ? -17.790 0.677 3.423 1.00 88.19 80 ASN A CA 1
ATOM 669 C C . ASN A 1 80 ? -18.215 1.204 2.048 1.00 88.19 80 ASN A C 1
ATOM 671 O O . ASN A 1 80 ? -18.996 0.554 1.353 1.00 88.19 80 ASN A O 1
ATOM 675 N N . THR A 1 81 ? -17.643 2.335 1.646 1.00 89.38 81 THR A N 1
ATOM 676 C CA . THR A 1 81 ? -17.821 2.929 0.317 1.00 89.38 81 THR A CA 1
ATOM 677 C C . THR A 1 81 ? -16.444 3.229 -0.250 1.00 89.38 81 THR A C 1
ATOM 679 O O . THR A 1 81 ? -15.637 3.863 0.425 1.00 89.38 81 THR A O 1
ATOM 682 N N . ASP A 1 82 ? -16.181 2.778 -1.471 1.00 91.25 82 ASP A N 1
ATOM 683 C CA . ASP A 1 82 ? -14.948 3.063 -2.202 1.00 91.25 82 ASP A CA 1
ATOM 684 C C . ASP A 1 82 ? -15.242 3.101 -3.706 1.00 91.25 82 ASP A C 1
ATOM 686 O O . ASP A 1 82 ? -16.173 2.445 -4.186 1.00 91.25 82 ASP A O 1
ATOM 690 N N . GLU A 1 83 ? -14.466 3.883 -4.450 1.00 91.19 83 GLU A N 1
ATOM 691 C CA . GLU A 1 83 ? -14.611 3.995 -5.897 1.00 91.19 83 GLU A CA 1
ATOM 692 C C . GLU A 1 83 ? -13.769 2.923 -6.591 1.00 91.19 83 GLU A C 1
ATOM 694 O O . GLU A 1 83 ? -12.543 2.920 -6.529 1.00 91.19 83 GLU A O 1
ATOM 699 N N . THR A 1 84 ? -14.423 2.014 -7.314 1.00 85.88 84 THR A N 1
ATOM 700 C CA . THR A 1 84 ? -13.727 1.067 -8.193 1.00 85.88 84 THR A CA 1
ATOM 701 C C . THR A 1 84 ? -13.796 1.568 -9.630 1.00 85.88 84 THR A C 1
ATOM 703 O O . THR A 1 84 ? -14.883 1.731 -10.184 1.00 85.88 84 THR A O 1
ATOM 706 N N . GLY A 1 85 ? -12.637 1.795 -10.254 1.00 79.06 85 GLY A N 1
ATOM 707 C CA . GLY A 1 85 ? -12.562 2.119 -11.677 1.00 79.06 85 GLY A CA 1
ATOM 708 C C . GLY A 1 85 ? -13.127 0.977 -12.523 1.00 79.06 85 GLY A C 1
ATOM 709 O O . GLY A 1 85 ? -12.678 -0.161 -12.408 1.00 79.06 85 GLY A O 1
ATOM 710 N N . ILE A 1 86 ? -14.115 1.282 -13.362 1.00 73.62 86 ILE A N 1
ATOM 711 C CA . ILE A 1 86 ? -14.716 0.321 -14.291 1.00 73.62 86 ILE A CA 1
ATOM 712 C C . ILE A 1 86 ? -13.941 0.393 -15.610 1.00 73.62 86 ILE A C 1
ATOM 714 O O . ILE A 1 86 ? -13.765 1.483 -16.160 1.00 73.62 86 ILE A O 1
ATOM 718 N N . CYS A 1 87 ? -13.459 -0.755 -16.086 1.00 60.34 87 CYS A N 1
ATOM 719 C CA . CYS A 1 87 ? -12.738 -0.916 -17.348 1.00 60.34 87 CYS A CA 1
ATOM 720 C C . CYS A 1 87 ? -13.597 -1.555 -18.442 1.00 60.34 87 CYS A C 1
ATOM 722 O O . CYS A 1 87 ? -14.496 -2.362 -18.112 1.00 60.34 87 CYS A O 1
#

Sequence (87 aa):
MSSFMRDEYHEWLEWYVEGKKATDTAYESLLRRFTYRHGFVQRTPSGLTEKLSDLITVRDDFAKTFKETHSGFDAYAVFNTDETGIC